Protein AF-A0A4R0R9X0-F1 (afdb_monomer)

Organism: NCBI:txid92696

Structure (mmCIF, N/CA/C/O backbone):
data_AF-A0A4R0R9X0-F1
#
_entry.id   AF-A0A4R0R9X0-F1
#
loop_
_atom_site.group_PDB
_atom_site.id
_atom_site.type_symbol
_atom_site.label_atom_id
_atom_site.label_alt_id
_atom_site.label_comp_id
_atom_site.label_asym_id
_atom_site.label_entity_id
_atom_site.label_seq_id
_atom_site.pdbx_PDB_ins_code
_atom_site.Cartn_x
_atom_site.Cartn_y
_atom_site.Cartn_z
_atom_site.occupancy
_atom_site.B_iso_or_equiv
_atom_site.auth_seq_id
_atom_site.auth_comp_id
_atom_site.auth_asym_id
_atom_site.auth_atom_id
_atom_site.pdbx_PDB_model_num
ATOM 1 N N . MET A 1 1 ? 34.603 -5.499 -5.876 1.00 49.78 1 MET A N 1
ATOM 2 C CA . MET A 1 1 ? 33.839 -4.371 -5.303 1.00 49.78 1 MET A CA 1
ATOM 3 C C . MET A 1 1 ? 33.057 -3.762 -6.458 1.00 49.78 1 MET A C 1
ATOM 5 O O . MET A 1 1 ? 33.685 -3.237 -7.365 1.00 49.78 1 MET A O 1
ATOM 9 N N . SER A 1 2 ? 31.743 -3.990 -6.540 1.00 61.38 2 SER A N 1
ATOM 10 C CA . SER A 1 2 ? 30.922 -3.523 -7.670 1.00 61.38 2 SER A CA 1
ATOM 11 C C . SER A 1 2 ? 30.799 -1.994 -7.622 1.00 61.38 2 SER A C 1
ATOM 13 O O . SER A 1 2 ? 30.434 -1.476 -6.562 1.00 61.38 2 SER A O 1
ATOM 15 N N . PRO A 1 3 ? 31.120 -1.266 -8.704 1.00 60.53 3 PRO A N 1
ATOM 16 C CA . PRO A 1 3 ? 31.073 0.188 -8.698 1.00 60.53 3 PRO A CA 1
ATOM 17 C C . PRO A 1 3 ? 29.613 0.645 -8.628 1.00 60.53 3 PRO A C 1
ATOM 19 O O . PRO A 1 3 ? 28.791 0.246 -9.449 1.00 60.53 3 PRO A O 1
ATOM 22 N N . VAL A 1 4 ? 29.288 1.455 -7.623 1.00 58.97 4 VAL A N 1
ATOM 23 C CA . VAL A 1 4 ? 28.023 2.199 -7.570 1.00 58.97 4 VAL A CA 1
ATOM 24 C C . VAL A 1 4 ? 28.145 3.348 -8.563 1.00 58.97 4 VAL A C 1
ATOM 26 O O . VAL A 1 4 ? 29.060 4.160 -8.442 1.00 58.97 4 VAL A O 1
ATOM 29 N N . LEU A 1 5 ? 27.295 3.368 -9.591 1.00 65.12 5 LEU A N 1
ATOM 30 C CA . LEU A 1 5 ? 27.468 4.278 -10.727 1.00 65.12 5 LEU A CA 1
ATOM 31 C C . LEU A 1 5 ? 27.081 5.722 -10.375 1.00 65.12 5 LEU A C 1
ATOM 33 O O . LEU A 1 5 ? 27.617 6.638 -10.992 1.00 65.12 5 LEU A O 1
ATOM 37 N N . LEU A 1 6 ? 26.237 5.944 -9.356 1.00 61.78 6 LEU A N 1
ATOM 38 C CA . LEU A 1 6 ? 25.917 7.294 -8.865 1.00 61.78 6 LEU A CA 1
ATOM 39 C C . LEU A 1 6 ? 25.752 7.388 -7.334 1.00 61.78 6 LEU A C 1
ATOM 41 O O . LEU A 1 6 ? 26.173 8.366 -6.722 1.00 61.78 6 LEU A O 1
ATOM 45 N N . SER A 1 7 ? 25.133 6.393 -6.690 1.00 63.56 7 SER A N 1
ATOM 46 C CA . SER A 1 7 ? 24.934 6.341 -5.233 1.00 63.56 7 SER A CA 1
ATOM 47 C C . SER A 1 7 ? 24.425 4.957 -4.819 1.00 63.56 7 SER A C 1
ATOM 49 O O . SER A 1 7 ? 23.589 4.363 -5.495 1.00 63.56 7 SER A O 1
ATOM 51 N N . ARG A 1 8 ? 24.867 4.458 -3.657 1.00 66.44 8 ARG A N 1
ATOM 52 C CA . ARG A 1 8 ? 24.476 3.139 -3.117 1.00 66.44 8 ARG A CA 1
ATOM 53 C C . ARG A 1 8 ? 22.972 3.017 -2.805 1.00 66.44 8 ARG A C 1
ATOM 55 O O . ARG A 1 8 ? 22.489 1.907 -2.609 1.00 66.44 8 ARG A O 1
ATOM 62 N N . THR A 1 9 ? 22.247 4.135 -2.747 1.00 70.88 9 THR A N 1
ATOM 63 C CA . THR A 1 9 ? 20.807 4.204 -2.439 1.00 70.88 9 THR A CA 1
ATOM 64 C C . THR A 1 9 ? 19.959 4.732 -3.595 1.00 70.88 9 THR A C 1
ATOM 66 O O . THR A 1 9 ? 18.771 4.423 -3.654 1.00 70.88 9 THR A O 1
ATOM 69 N N . LEU A 1 10 ? 20.547 5.489 -4.528 1.00 77.31 10 LEU A N 1
ATOM 70 C CA . LEU A 1 10 ? 19.821 6.058 -5.663 1.00 77.31 10 LEU A CA 1
ATOM 71 C C 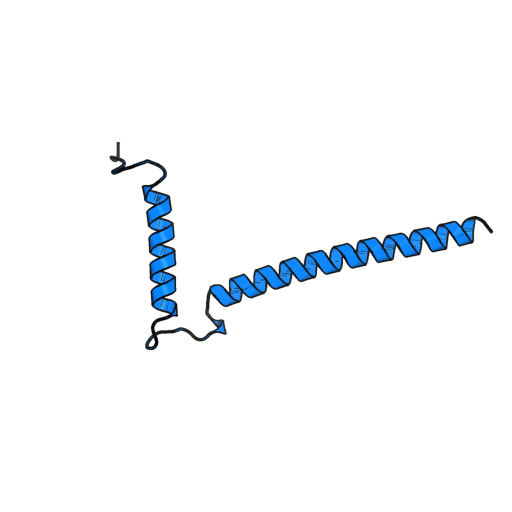. LEU A 1 10 ? 19.536 5.000 -6.735 1.00 77.31 10 LEU A C 1
ATOM 73 O O . LEU A 1 10 ? 18.426 4.956 -7.253 1.00 77.31 10 LEU A O 1
ATOM 77 N N . ASP A 1 11 ? 20.492 4.108 -7.008 1.00 74.19 11 ASP A N 1
ATOM 78 C CA . ASP A 1 11 ? 20.344 3.083 -8.050 1.00 74.19 11 ASP A CA 1
ATOM 79 C C . ASP A 1 11 ? 19.169 2.113 -7.760 1.00 74.19 11 ASP A C 1
ATOM 81 O O . ASP A 1 11 ? 18.356 1.877 -8.658 1.00 74.19 11 ASP A O 1
ATOM 85 N N . PRO A 1 12 ? 18.966 1.607 -6.520 1.00 83.88 12 PRO A N 1
ATOM 86 C CA . PRO A 1 12 ? 17.795 0.787 -6.192 1.00 83.88 12 PRO A CA 1
ATOM 87 C C . PRO A 1 12 ? 16.479 1.571 -6.201 1.00 83.88 12 PRO A C 1
ATOM 89 O O . PRO A 1 12 ? 15.458 1.044 -6.638 1.00 83.88 12 PRO A O 1
ATOM 92 N N . LEU A 1 13 ? 16.491 2.825 -5.733 1.00 87.69 13 LEU A N 1
ATOM 93 C CA . LEU A 1 13 ? 15.299 3.674 -5.723 1.00 87.69 13 LEU A CA 1
ATOM 94 C C . LEU A 1 13 ? 14.824 3.951 -7.153 1.00 87.69 13 LEU A C 1
ATOM 96 O O . LEU A 1 13 ? 13.641 3.800 -7.453 1.00 87.69 13 LEU A O 1
ATOM 100 N N . LEU A 1 14 ? 15.758 4.291 -8.043 1.00 86.19 14 LEU A N 1
ATOM 101 C CA . LEU A 1 14 ? 15.488 4.485 -9.461 1.00 86.19 14 LEU A CA 1
ATOM 102 C C . LEU A 1 14 ? 15.033 3.186 -10.126 1.00 86.19 14 LEU A C 1
ATOM 104 O O . LEU A 1 14 ? 14.105 3.228 -10.926 1.00 86.19 14 LEU A O 1
ATOM 108 N N . GLY A 1 15 ? 15.612 2.034 -9.775 1.00 84.38 15 GLY A N 1
ATOM 109 C CA . GLY A 1 15 ? 15.171 0.731 -10.280 1.00 84.38 15 GLY A CA 1
ATOM 110 C C . GLY A 1 15 ? 13.723 0.403 -9.903 1.00 84.38 15 GLY A C 1
ATOM 111 O O . GLY A 1 15 ? 12.924 0.051 -10.770 1.00 84.38 15 GLY A O 1
ATOM 112 N N . ILE A 1 16 ? 13.359 0.585 -8.630 1.00 89.12 16 ILE A N 1
ATOM 113 C CA . ILE A 1 16 ? 11.986 0.370 -8.144 1.00 89.12 16 ILE A CA 1
ATOM 114 C C . ILE A 1 16 ? 11.024 1.362 -8.802 1.00 89.12 16 ILE A C 1
ATOM 116 O O . ILE A 1 16 ? 9.970 0.960 -9.294 1.00 89.12 16 ILE A O 1
ATOM 120 N N . PHE A 1 17 ? 11.392 2.645 -8.854 1.00 90.12 17 PHE A N 1
ATOM 121 C CA . PHE A 1 17 ? 10.572 3.679 -9.479 1.00 90.12 17 PHE A CA 1
ATOM 122 C C . PHE A 1 17 ? 10.345 3.398 -10.966 1.00 90.12 17 PHE A C 1
ATOM 124 O O . PHE A 1 17 ? 9.214 3.443 -11.440 1.00 90.12 17 PHE A O 1
ATOM 131 N N . THR A 1 18 ? 11.404 3.040 -11.692 1.00 89.31 18 THR A N 1
ATOM 132 C CA . THR A 1 18 ? 11.333 2.729 -13.125 1.00 89.31 18 THR A CA 1
ATOM 133 C C . THR A 1 18 ? 10.492 1.479 -13.375 1.00 89.31 18 THR A C 1
ATOM 135 O O . THR A 1 18 ? 9.680 1.472 -14.296 1.00 89.31 18 THR A O 1
ATOM 138 N N . GLY A 1 19 ? 10.616 0.446 -12.535 1.00 87.06 19 GLY A N 1
ATOM 139 C CA . GLY A 1 19 ? 9.774 -0.750 -12.612 1.00 87.06 19 GLY A CA 1
ATOM 140 C C . GLY A 1 19 ? 8.293 -0.445 -12.368 1.00 87.06 19 GLY A C 1
ATOM 141 O O . GLY A 1 19 ? 7.440 -0.859 -13.152 1.00 87.06 19 GLY A O 1
ATOM 142 N N . ALA A 1 20 ? 7.983 0.337 -11.330 1.00 86.56 20 ALA A N 1
ATOM 143 C CA . ALA A 1 20 ? 6.616 0.767 -11.039 1.00 86.56 20 ALA A CA 1
ATOM 144 C C . ALA A 1 20 ? 6.035 1.644 -12.162 1.00 86.56 20 ALA A C 1
ATOM 146 O O . ALA A 1 20 ? 4.879 1.480 -12.548 1.00 86.56 20 ALA A O 1
ATOM 147 N N . PHE A 1 21 ? 6.841 2.543 -12.728 1.00 84.94 21 PHE A N 1
ATOM 148 C CA . PHE A 1 21 ? 6.436 3.403 -13.835 1.00 84.94 21 PHE A CA 1
ATOM 149 C C . PHE A 1 21 ? 6.183 2.616 -15.129 1.00 84.94 21 PHE A C 1
ATOM 151 O O . PHE A 1 21 ? 5.180 2.839 -15.805 1.00 84.94 21 PHE A O 1
ATOM 158 N N . ALA A 1 22 ? 7.043 1.648 -15.451 1.00 86.38 22 ALA A N 1
ATOM 159 C CA . ALA A 1 22 ? 6.835 0.750 -16.583 1.00 86.38 22 ALA A CA 1
ATOM 160 C C . ALA A 1 22 ? 5.544 -0.071 -16.422 1.00 86.38 22 ALA A C 1
ATOM 162 O O . ALA A 1 22 ? 4.776 -0.201 -17.375 1.00 86.38 22 ALA A O 1
ATOM 163 N N . TYR A 1 23 ? 5.267 -0.561 -15.209 1.00 82.19 23 TYR A N 1
ATOM 164 C CA . TYR A 1 23 ? 4.012 -1.247 -14.898 1.00 82.19 23 TYR A CA 1
ATOM 165 C C . TYR A 1 23 ? 2.793 -0.326 -15.070 1.00 82.19 23 TYR A C 1
ATOM 167 O O . TYR A 1 23 ? 1.799 -0.715 -15.677 1.00 82.19 23 TYR A O 1
ATOM 175 N N . TYR A 1 24 ? 2.882 0.926 -14.616 1.00 81.50 24 TYR A N 1
ATOM 176 C CA . TYR A 1 24 ? 1.823 1.917 -14.815 1.00 81.50 24 TYR A CA 1
ATOM 177 C C . TYR A 1 24 ? 1.542 2.189 -16.302 1.00 81.50 24 TYR A C 1
ATOM 179 O O . TYR A 1 24 ? 0.385 2.288 -16.711 1.00 81.50 24 TYR A O 1
ATOM 187 N N . LEU A 1 25 ? 2.581 2.285 -17.136 1.00 80.62 25 LEU A N 1
ATOM 188 C CA . LEU A 1 25 ? 2.414 2.442 -18.584 1.00 80.62 25 LEU A CA 1
ATOM 189 C C . LEU A 1 25 ? 1.790 1.202 -19.236 1.00 80.62 25 LEU A C 1
ATOM 191 O O . LEU A 1 25 ? 0.941 1.349 -20.114 1.00 80.62 25 LEU A O 1
ATOM 195 N N . TYR A 1 26 ? 2.174 -0.000 -18.798 1.00 78.50 26 TYR A N 1
ATOM 196 C CA . TYR A 1 26 ? 1.566 -1.252 -19.255 1.00 78.50 26 TYR A CA 1
ATOM 197 C C . TYR A 1 26 ? 0.060 -1.285 -18.968 1.00 78.50 26 TYR A C 1
ATOM 199 O O . TYR A 1 26 ? -0.734 -1.630 -19.842 1.00 78.50 26 TYR A O 1
ATOM 207 N N . GLU A 1 27 ? -0.336 -0.856 -17.770 1.00 73.44 27 GLU A N 1
ATOM 208 C CA . GLU A 1 27 ? -1.725 -0.893 -17.315 1.00 73.44 27 GLU A CA 1
ATOM 209 C C . GLU A 1 27 ? -2.626 0.153 -18.005 1.00 73.44 27 GLU A C 1
ATOM 211 O O . GLU A 1 27 ? -3.825 -0.070 -18.153 1.00 73.44 27 GLU A O 1
ATOM 216 N N . ASN A 1 28 ? -2.068 1.280 -18.468 1.00 71.50 28 ASN A N 1
ATOM 217 C CA . ASN A 1 28 ? -2.810 2.330 -19.188 1.00 71.50 28 ASN A CA 1
ATOM 218 C C . ASN A 1 28 ? -2.758 2.194 -20.715 1.00 71.50 28 ASN A C 1
ATOM 220 O O . ASN A 1 28 ? -3.288 3.046 -21.433 1.00 71.50 28 ASN A O 1
ATOM 224 N N . ASN A 1 29 ? -2.110 1.153 -21.235 1.00 73.56 29 ASN A N 1
ATOM 225 C CA . ASN A 1 29 ? -2.037 0.934 -22.669 1.00 73.56 29 ASN A CA 1
ATOM 226 C C . ASN A 1 29 ? -3.394 0.409 -23.187 1.00 73.56 29 ASN A C 1
ATOM 228 O O . ASN A 1 29 ? -3.800 -0.692 -22.812 1.00 73.56 29 ASN A O 1
ATOM 232 N N . PRO A 1 30 ? -4.090 1.126 -24.090 1.00 66.56 30 PRO A N 1
ATOM 233 C CA . PRO A 1 30 ? -5.450 0.785 -24.526 1.00 66.56 30 PRO A CA 1
ATOM 234 C C . PRO A 1 30 ? -5.578 -0.568 -25.245 1.00 66.56 30 PRO A C 1
ATOM 236 O O . PRO A 1 30 ? -6.689 -1.029 -25.480 1.00 66.56 30 PRO A O 1
ATOM 239 N N . ARG A 1 31 ? -4.460 -1.205 -25.619 1.00 69.00 31 ARG A N 1
ATOM 240 C CA . ARG A 1 31 ? -4.438 -2.512 -26.298 1.00 69.00 31 ARG A CA 1
ATOM 241 C C . ARG A 1 31 ? -4.151 -3.699 -25.380 1.00 69.00 31 ARG A C 1
ATOM 243 O O . ARG A 1 31 ? -4.413 -4.826 -25.781 1.00 69.00 31 ARG A O 1
ATOM 250 N N . THR A 1 32 ? -3.589 -3.461 -24.198 1.00 65.31 32 THR A N 1
ATOM 251 C CA . THR A 1 32 ? -3.139 -4.515 -23.268 1.00 65.31 32 THR A CA 1
ATOM 252 C C . THR A 1 32 ? -3.597 -4.267 -21.838 1.00 65.31 32 THR A C 1
ATOM 254 O O . THR A 1 32 ? -3.128 -4.954 -20.936 1.00 65.31 32 THR A O 1
ATOM 25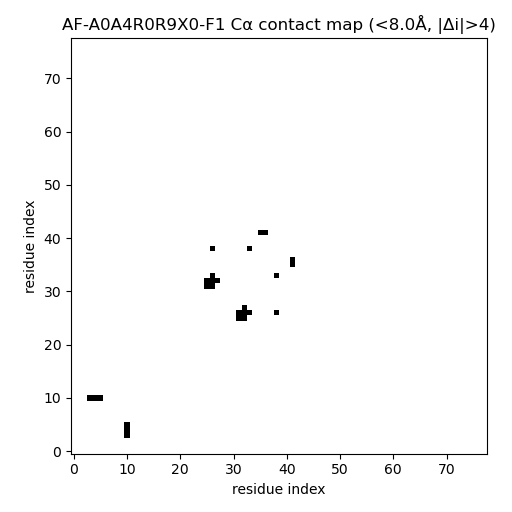7 N N . ALA A 1 33 ? -4.47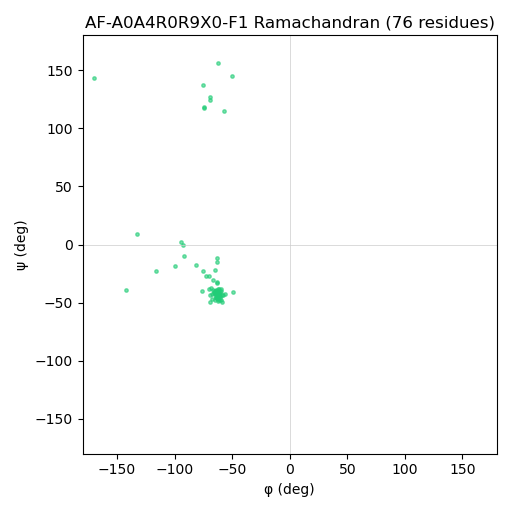4 -3.281 -21.623 1.00 65.69 33 ALA A N 1
ATOM 258 C CA . ALA A 1 33 ? -5.004 -2.967 -20.309 1.00 65.69 33 ALA A CA 1
ATOM 259 C C . ALA A 1 33 ? -5.679 -4.222 -19.730 1.00 65.69 33 ALA A C 1
ATOM 261 O O . ALA A 1 33 ? -6.658 -4.702 -20.315 1.00 65.69 33 ALA A O 1
ATOM 262 N N . PRO A 1 34 ? -5.151 -4.782 -18.628 1.00 69.00 34 PRO A N 1
ATOM 263 C CA . PR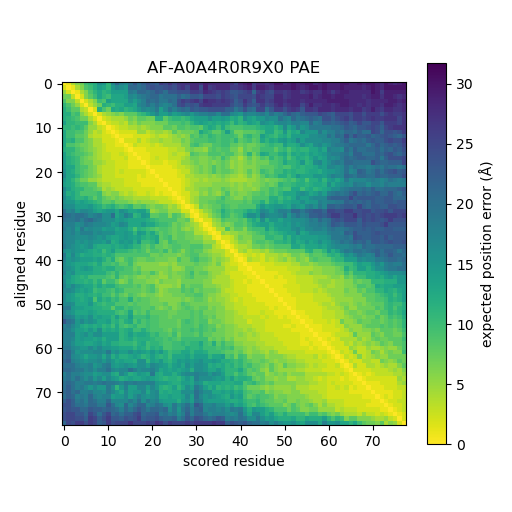O A 1 34 ? -5.810 -5.883 -17.953 1.00 69.00 34 PRO A CA 1
ATOM 264 C C . PRO A 1 34 ? -7.180 -5.420 -17.435 1.00 69.00 34 PRO A C 1
ATOM 266 O O . PRO A 1 34 ? -7.391 -4.213 -17.235 1.00 69.00 34 PRO A O 1
ATOM 269 N N . PRO A 1 35 ? -8.125 -6.351 -17.223 1.00 70.38 35 PRO A N 1
ATOM 270 C CA . PRO A 1 35 ? -9.412 -6.032 -16.628 1.00 70.38 35 PRO A CA 1
ATOM 271 C C . PRO A 1 35 ? -9.233 -5.227 -15.332 1.00 70.38 35 PRO A C 1
ATOM 273 O O . PRO A 1 35 ? -8.278 -5.479 -14.596 1.00 70.38 35 PRO A O 1
ATOM 276 N N . PRO A 1 36 ? -10.132 -4.272 -15.030 1.00 66.88 36 PRO A N 1
ATOM 277 C CA . PRO A 1 36 ? -10.038 -3.425 -13.841 1.00 66.88 36 PRO A CA 1
ATOM 278 C C . PRO A 1 36 ? -9.787 -4.223 -12.553 1.00 66.88 36 PRO A C 1
ATOM 280 O O . PRO A 1 36 ? -8.896 -3.864 -11.789 1.00 66.88 36 PRO A O 1
ATOM 283 N N . GLU A 1 37 ? -10.447 -5.373 -12.401 1.00 67.06 37 GLU A N 1
ATOM 284 C 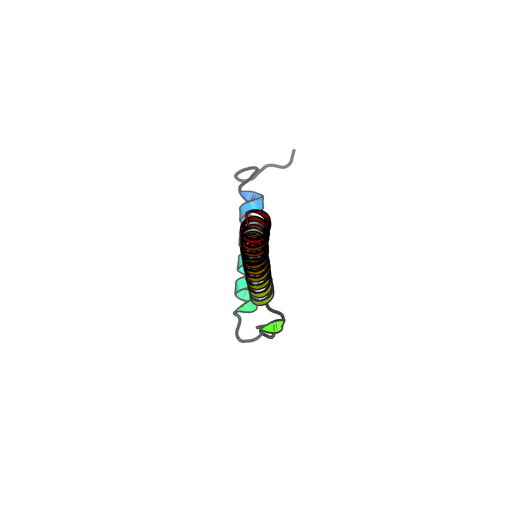CA . GLU A 1 37 ? -10.335 -6.253 -11.227 1.00 67.06 37 GLU A CA 1
ATOM 285 C C . GLU A 1 37 ? -8.943 -6.881 -11.031 1.00 67.06 37 GLU A C 1
ATOM 287 O O . GLU A 1 37 ? -8.578 -7.268 -9.922 1.00 67.06 37 GLU A O 1
ATOM 292 N N . GLU A 1 38 ? -8.138 -6.962 -12.092 1.00 70.06 38 GLU A N 1
ATOM 293 C CA . GLU A 1 38 ? -6.766 -7.482 -12.053 1.00 70.06 38 GLU A CA 1
ATOM 294 C C . GLU A 1 38 ? -5.727 -6.372 -11.828 1.00 70.06 38 GLU A C 1
ATOM 296 O O . GLU A 1 38 ? -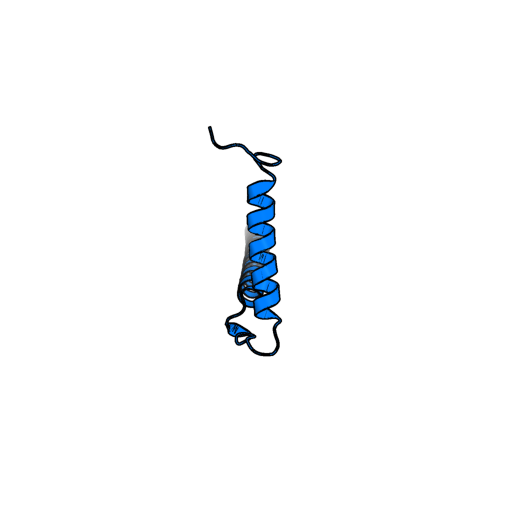4.524 -6.638 -11.745 1.00 70.06 38 GLU A O 1
ATOM 301 N N . ARG A 1 39 ? -6.169 -5.113 -11.710 1.00 77.62 39 ARG A N 1
ATOM 302 C CA . ARG A 1 39 ? -5.273 -3.973 -11.530 1.00 77.62 39 ARG A CA 1
ATOM 303 C C . ARG A 1 39 ? -4.728 -3.916 -10.115 1.00 77.62 39 ARG A C 1
ATOM 305 O O . ARG A 1 39 ? -5.443 -3.992 -9.114 1.00 77.62 39 ARG A O 1
ATOM 312 N N . LEU A 1 40 ? -3.437 -3.624 -10.028 1.00 76.25 40 LEU A N 1
ATOM 313 C CA . LEU A 1 40 ? -2.737 -3.451 -8.754 1.00 76.25 40 LEU A CA 1
ATOM 314 C C . LEU A 1 40 ? -3.302 -2.251 -7.978 1.00 76.25 40 LEU A C 1
ATOM 316 O O . LEU A 1 40 ? -3.385 -2.278 -6.750 1.00 76.25 40 LEU A O 1
ATOM 320 N N . GLY A 1 41 ? -3.758 -1.224 -8.703 1.00 78.94 41 GLY A N 1
ATOM 321 C CA . GLY A 1 41 ? -4.445 -0.069 -8.128 1.00 78.94 41 GLY A CA 1
ATOM 322 C C . GLY A 1 41 ? -5.749 -0.431 -7.411 1.00 78.94 41 GLY A C 1
ATOM 323 O O . GLY A 1 41 ? -6.022 0.116 -6.342 1.00 78.94 41 GLY A O 1
ATOM 324 N N . GLU A 1 42 ? -6.529 -1.380 -7.936 1.00 79.81 42 GLU A N 1
ATOM 325 C CA . GLU A 1 42 ? -7.770 -1.814 -7.285 1.00 79.81 42 GLU A CA 1
ATOM 326 C C . GLU A 1 42 ? -7.497 -2.602 -6.008 1.00 79.81 42 GLU A C 1
ATOM 328 O O . GLU A 1 42 ? -8.153 -2.368 -4.991 1.00 79.81 42 GLU A O 1
ATOM 333 N N . LEU A 1 43 ? -6.462 -3.445 -6.008 1.00 81.75 43 LEU A N 1
ATOM 334 C CA . LEU A 1 43 ? -6.024 -4.150 -4.806 1.00 81.75 43 LEU A CA 1
ATOM 335 C C . LEU A 1 43 ? -5.543 -3.181 -3.713 1.00 81.75 43 LEU A C 1
ATOM 337 O O . LEU A 1 43 ? -5.847 -3.367 -2.530 1.00 81.75 43 LEU A O 1
ATOM 341 N N . ILE A 1 44 ? -4.809 -2.131 -4.094 1.00 85.56 44 ILE A N 1
ATOM 342 C CA . ILE A 1 44 ? -4.376 -1.079 -3.164 1.00 85.56 44 ILE A CA 1
ATOM 343 C C . ILE A 1 44 ? -5.591 -0.340 -2.600 1.00 85.56 44 ILE A C 1
ATOM 345 O O . ILE A 1 44 ? -5.670 -0.162 -1.382 1.00 85.56 44 ILE A O 1
ATOM 349 N N . ARG A 1 45 ? -6.557 0.031 -3.452 1.00 86.81 45 ARG A N 1
ATOM 350 C CA . ARG A 1 45 ? -7.802 0.680 -3.020 1.00 86.81 45 ARG A CA 1
ATOM 351 C C . ARG A 1 45 ? -8.569 -0.196 -2.032 1.00 86.81 45 ARG A C 1
ATOM 353 O O . ARG A 1 45 ? -8.875 0.262 -0.937 1.00 86.81 45 ARG A O 1
ATOM 360 N N . TRP A 1 46 ? -8.769 -1.475 -2.352 1.00 86.69 46 TRP A N 1
ATOM 361 C CA . TRP A 1 46 ? -9.405 -2.436 -1.448 1.00 86.69 46 TRP A CA 1
ATOM 362 C C . TRP A 1 46 ? -8.685 -2.531 -0.100 1.00 86.69 46 TRP A C 1
ATOM 364 O O . TRP A 1 46 ? -9.322 -2.551 0.954 1.00 86.69 46 TRP A O 1
ATOM 374 N N . LYS A 1 47 ? -7.348 -2.564 -0.107 1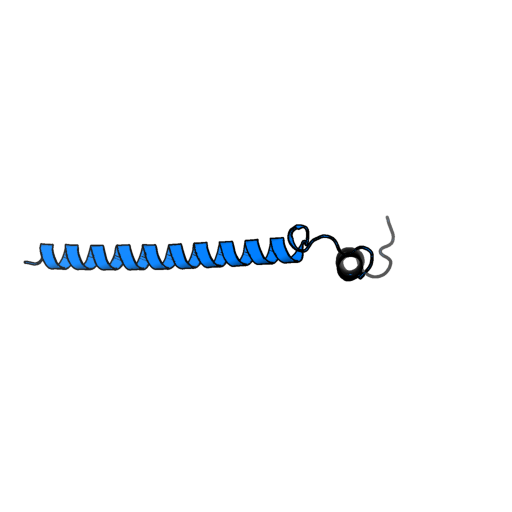.00 91.12 47 LYS A N 1
ATOM 375 C CA . LYS A 1 47 ? -6.560 -2.634 1.126 1.00 91.12 47 LYS A CA 1
ATOM 376 C C . LYS A 1 47 ? -6.724 -1.374 1.978 1.00 91.12 47 LYS A C 1
ATOM 378 O O . LYS A 1 47 ? -6.797 -1.489 3.201 1.00 91.12 47 LYS A O 1
ATOM 383 N N . MET A 1 48 ? -6.775 -0.195 1.359 1.00 90.81 48 MET A N 1
ATOM 384 C CA . MET A 1 48 ? -7.040 1.066 2.059 1.00 90.81 48 MET A CA 1
ATOM 385 C C . MET A 1 48 ? -8.452 1.084 2.649 1.00 90.81 48 MET A C 1
ATOM 387 O O . MET A 1 48 ? -8.600 1.333 3.843 1.00 90.81 48 MET A O 1
ATOM 391 N N . ASP A 1 49 ? -9.461 0.711 1.862 1.00 92.12 49 ASP A N 1
ATOM 392 C CA . ASP A 1 49 ? -10.854 0.638 2.314 1.00 92.12 49 ASP A CA 1
ATOM 393 C C . ASP A 1 49 ? -11.020 -0.344 3.478 1.00 92.12 49 ASP A C 1
ATOM 395 O O . ASP A 1 49 ? -11.735 -0.071 4.442 1.00 92.12 49 ASP A O 1
ATOM 399 N N . LYS A 1 50 ? -10.325 -1.485 3.425 1.00 92.38 50 LYS A N 1
ATOM 400 C CA . LYS A 1 50 ? -10.324 -2.467 4.510 1.00 92.38 50 LYS A CA 1
ATOM 401 C C . LYS A 1 50 ? -9.734 -1.888 5.797 1.00 92.38 50 LYS A C 1
ATOM 403 O O . LYS A 1 50 ? -10.342 -2.050 6.850 1.00 92.38 50 LYS A O 1
ATOM 408 N N . ARG A 1 51 ? -8.593 -1.191 5.721 1.00 91.12 51 ARG A N 1
ATOM 409 C CA . ARG A 1 51 ? -7.980 -0.556 6.902 1.00 91.12 51 ARG A CA 1
ATOM 410 C C . ARG A 1 51 ? -8.873 0.528 7.499 1.00 91.12 51 ARG A C 1
ATOM 412 O O . ARG A 1 51 ? -8.978 0.600 8.716 1.00 91.12 51 ARG A O 1
ATOM 419 N N . ASN A 1 52 ? -9.536 1.326 6.664 1.00 91.19 52 ASN A N 1
ATOM 420 C CA . ASN A 1 52 ? -10.467 2.350 7.140 1.00 91.19 52 ASN A CA 1
ATOM 421 C C . ASN A 1 52 ? -11.656 1.719 7.877 1.00 91.19 52 ASN A C 1
ATOM 423 O O . ASN A 1 52 ? -11.976 2.133 8.985 1.00 91.19 52 ASN A O 1
ATOM 427 N N . LYS A 1 53 ? -12.241 0.647 7.328 1.00 91.38 53 LYS A N 1
ATOM 428 C CA . LYS A 1 53 ? -13.325 -0.101 7.989 1.00 91.38 53 LYS A CA 1
ATOM 429 C C . LYS A 1 53 ? -12.894 -0.738 9.309 1.00 91.38 53 LYS A C 1
ATOM 431 O O . LYS A 1 53 ? -13.681 -0.797 10.248 1.00 91.38 53 LYS A O 1
ATOM 436 N N . GLU A 1 54 ? -11.666 -1.249 9.384 1.00 91.06 54 GLU A N 1
ATOM 437 C CA . GLU A 1 54 ? -11.110 -1.798 10.626 1.00 91.06 54 GLU A CA 1
ATOM 438 C C . GLU A 1 54 ? -10.959 -0.715 11.702 1.00 91.06 54 GLU A C 1
ATOM 440 O O . GLU A 1 54 ? -11.279 -0.964 12.865 1.00 91.06 54 GLU A O 1
ATOM 445 N N . GLU A 1 55 ? -10.533 0.486 11.310 1.00 90.19 55 GLU A N 1
ATOM 446 C CA . GLU A 1 55 ? -10.411 1.630 12.212 1.00 90.19 55 GLU A CA 1
ATOM 447 C C . GLU A 1 55 ? -11.779 2.123 12.700 1.00 90.19 55 GLU A C 1
ATOM 449 O O . GLU A 1 55 ? -11.991 2.260 13.904 1.00 90.19 55 GLU A O 1
ATOM 454 N N . GLU A 1 56 ? -12.744 2.289 11.795 1.00 91.44 56 GLU A N 1
ATOM 455 C CA . GLU A 1 56 ? -14.128 2.644 12.138 1.00 91.44 56 GLU A CA 1
ATOM 456 C C . GLU A 1 56 ? -14.756 1.616 13.090 1.00 91.44 56 GLU A C 1
ATOM 458 O O . GLU A 1 56 ? -15.385 1.974 14.086 1.00 91.44 56 GLU A O 1
ATOM 463 N N . ALA A 1 57 ? -14.540 0.321 12.835 1.00 89.88 57 ALA A N 1
ATOM 464 C CA . ALA A 1 57 ? -15.027 -0.747 13.701 1.00 89.88 57 ALA A CA 1
ATOM 465 C C . ALA A 1 57 ? -14.350 -0.749 15.080 1.00 89.88 57 ALA A C 1
ATOM 467 O O . ALA A 1 57 ? -14.971 -1.167 16.061 1.00 89.88 57 ALA A O 1
ATOM 468 N N . ARG A 1 58 ? -13.087 -0.317 15.175 1.00 89.69 58 ARG A N 1
ATOM 469 C CA . ARG A 1 58 ? -12.382 -0.167 16.452 1.00 89.69 58 ARG A CA 1
ATOM 470 C C . ARG A 1 58 ? -12.972 0.984 17.261 1.00 89.69 58 ARG A C 1
ATOM 472 O O . ARG A 1 58 ? -13.339 0.761 18.411 1.00 89.69 58 ARG A O 1
ATOM 479 N N . ILE A 1 59 ? -13.142 2.147 16.636 1.00 91.00 59 ILE A N 1
ATOM 480 C CA . ILE A 1 59 ? -13.722 3.341 17.265 1.00 91.00 59 ILE A CA 1
ATOM 481 C C . ILE A 1 59 ? -15.149 3.049 17.752 1.00 91.00 59 ILE A C 1
ATOM 483 O O . ILE A 1 59 ? -15.465 3.282 18.915 1.00 91.00 59 ILE A O 1
ATOM 487 N N . ALA A 1 60 ? -15.989 2.432 16.914 1.00 88.62 60 ALA A N 1
ATOM 488 C CA . ALA A 1 60 ? -17.363 2.086 17.285 1.00 88.62 60 ALA A CA 1
ATOM 489 C C . ALA A 1 60 ? -17.444 1.071 18.444 1.00 88.62 60 ALA A C 1
ATOM 491 O O . ALA A 1 60 ? -18.380 1.101 19.246 1.00 88.62 60 ALA A O 1
ATOM 492 N N . LYS A 1 61 ? -16.478 0.147 18.548 1.00 87.50 61 LYS A N 1
ATOM 493 C CA . LYS A 1 61 ? -16.389 -0.781 19.687 1.00 87.50 61 LYS A CA 1
ATOM 494 C C . LYS A 1 61 ? -15.994 -0.059 20.968 1.00 87.50 61 LYS A C 1
ATOM 496 O O . LYS A 1 61 ? -16.582 -0.346 22.005 1.00 87.50 61 LYS A O 1
ATOM 501 N N . GLU A 1 62 ? -15.018 0.836 20.892 1.00 86.06 62 GLU A N 1
ATOM 502 C CA . GLU A 1 62 ? -14.545 1.618 22.034 1.00 86.06 62 GLU A CA 1
ATOM 503 C C . GLU A 1 62 ? -15.662 2.513 22.587 1.00 86.06 62 GLU A C 1
ATOM 505 O O . GLU A 1 62 ? -15.968 2.438 23.775 1.00 86.06 62 GLU A O 1
ATOM 510 N N . GLU A 1 63 ? -16.378 3.225 21.713 1.00 85.31 63 GLU A N 1
ATOM 511 C CA . GLU A 1 63 ? -17.532 4.049 22.091 1.00 85.31 63 GLU A CA 1
ATOM 512 C C . GLU A 1 63 ? -18.657 3.212 22.727 1.00 85.31 63 GLU A C 1
ATOM 514 O O . GLU A 1 63 ? -19.206 3.565 23.771 1.00 85.31 63 GLU A O 1
ATOM 519 N N . ARG A 1 64 ? -18.988 2.048 22.149 1.00 86.50 64 ARG A N 1
ATOM 520 C CA . ARG A 1 64 ? -20.018 1.156 22.706 1.00 86.50 64 ARG A CA 1
ATOM 521 C C . ARG A 1 64 ? -19.658 0.642 24.102 1.00 86.50 64 ARG A C 1
ATOM 523 O O . ARG A 1 64 ? -20.550 0.500 24.940 1.00 86.50 64 ARG A O 1
ATOM 530 N N . VAL A 1 65 ? -18.389 0.308 24.332 1.00 83.06 65 VAL A N 1
ATOM 531 C CA . VAL A 1 65 ? -17.902 -0.155 25.639 1.00 83.06 65 VAL A CA 1
ATOM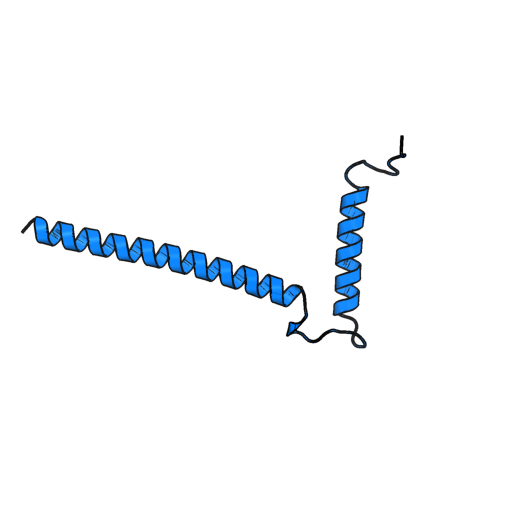 532 C C . VAL A 1 65 ? -18.003 0.970 26.669 1.00 83.06 65 VAL A C 1
ATOM 534 O O . VAL A 1 65 ? -18.457 0.719 27.785 1.00 83.06 65 VAL A O 1
ATOM 537 N N . ASP A 1 66 ? -17.672 2.204 26.289 1.00 88.12 66 ASP A N 1
ATOM 538 C CA . ASP A 1 66 ? -17.764 3.371 27.171 1.00 88.12 66 ASP A CA 1
ATOM 539 C C . ASP A 1 66 ? -19.208 3.643 27.631 1.00 88.12 66 ASP A C 1
ATOM 541 O O . ASP A 1 66 ? -19.493 3.688 28.830 1.00 88.12 66 ASP A O 1
ATOM 545 N N . TRP A 1 67 ? -20.170 3.664 26.701 1.00 84.12 67 TRP A N 1
ATOM 546 C CA . TRP A 1 67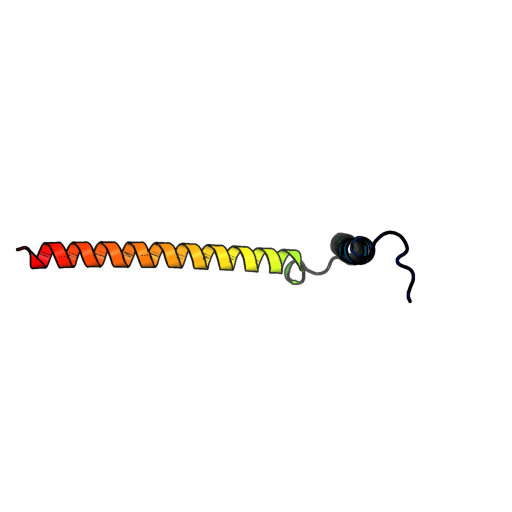 ? -21.591 3.828 27.039 1.00 84.12 67 TRP A CA 1
ATOM 547 C C . TRP A 1 67 ? -22.128 2.726 27.962 1.00 84.12 67 TRP A C 1
ATOM 549 O O . TRP A 1 67 ? -22.927 3.001 28.859 1.00 84.12 67 TRP A O 1
ATOM 559 N N . GLN A 1 68 ? -21.698 1.473 27.774 1.00 88.62 68 GLN A N 1
ATOM 560 C CA . GLN A 1 68 ? -22.084 0.377 28.668 1.00 88.62 68 GLN A CA 1
ATOM 561 C C . GLN A 1 68 ? -21.533 0.577 30.080 1.00 88.62 68 GLN A C 1
ATOM 563 O O . GLN A 1 68 ? -22.263 0.366 31.049 1.00 88.62 68 GLN A O 1
ATOM 568 N N . ASN A 1 69 ? -20.279 1.010 30.201 1.00 89.69 69 ASN A N 1
ATOM 569 C CA . ASN A 1 69 ? -19.655 1.266 31.494 1.00 89.69 69 ASN A CA 1
ATOM 570 C C . ASN A 1 69 ? -20.366 2.399 32.247 1.00 89.69 69 ASN A C 1
ATOM 572 O O . ASN A 1 69 ? -20.673 2.237 33.427 1.00 89.69 69 ASN A O 1
ATOM 576 N N . LEU A 1 70 ? -20.718 3.491 31.559 1.00 88.38 70 LEU A N 1
ATOM 577 C CA . LEU A 1 70 ? -21.454 4.615 32.150 1.00 88.38 70 LEU A CA 1
ATOM 578 C C . LEU A 1 70 ? -22.838 4.203 32.673 1.00 88.38 70 LEU A C 1
ATOM 580 O O . LEU A 1 70 ? -23.227 4.581 33.779 1.00 88.38 70 LEU A O 1
ATOM 584 N N . VAL A 1 71 ? -23.576 3.387 31.914 1.00 90.62 71 VAL A N 1
ATOM 585 C CA . VAL A 1 71 ? -24.894 2.879 32.335 1.00 90.62 71 VAL A CA 1
ATOM 586 C C . VAL A 1 71 ? -24.774 1.959 33.552 1.00 90.62 71 VAL A C 1
ATOM 588 O O . VAL A 1 71 ? -25.581 2.053 34.479 1.00 90.62 71 VAL A O 1
ATOM 591 N N . GLN A 1 72 ? -23.762 1.086 33.581 1.00 90.00 72 GLN A N 1
ATOM 592 C CA . GLN A 1 72 ? -23.501 0.215 34.731 1.00 90.00 72 GLN A CA 1
ATOM 593 C C . GLN A 1 72 ? -23.121 1.025 35.976 1.00 90.00 72 GLN A C 1
ATOM 595 O O . GLN A 1 72 ? -23.599 0.723 37.070 1.00 90.00 72 GLN A O 1
ATOM 600 N N . GLU A 1 73 ? -22.306 2.071 35.825 1.00 87.88 73 GLU A N 1
ATOM 601 C CA . GLU A 1 73 ? -21.936 2.953 36.933 1.00 87.88 73 GLU A CA 1
ATOM 602 C C . GLU A 1 73 ? -23.149 3.713 37.491 1.00 87.88 73 GLU A C 1
ATOM 604 O O . GLU A 1 73 ? -23.317 3.780 38.710 1.00 87.88 73 GLU A O 1
ATOM 609 N N . ALA A 1 74 ? -24.022 4.233 36.624 1.00 87.31 74 ALA A N 1
ATOM 610 C CA . ALA A 1 74 ? -25.239 4.930 37.037 1.00 87.31 74 ALA A CA 1
ATOM 611 C C . ALA A 1 74 ? -26.206 4.011 37.803 1.00 87.31 74 ALA A C 1
ATOM 613 O O . ALA A 1 74 ? -26.731 4.404 38.842 1.00 87.31 74 ALA A O 1
ATOM 614 N N . ASN A 1 75 ? -26.384 2.771 37.338 1.00 86.00 75 ASN A N 1
ATOM 615 C CA . ASN A 1 75 ? -27.257 1.790 37.985 1.00 86.00 75 ASN A CA 1
ATOM 616 C C . ASN A 1 75 ? -26.697 1.283 39.326 1.00 86.00 75 ASN A C 1
ATOM 618 O O . ASN A 1 75 ? -27.448 0.876 40.201 1.00 86.00 75 ASN A O 1
ATOM 622 N N . LYS A 1 76 ? -25.370 1.301 39.501 1.00 83.75 76 LYS A N 1
ATOM 623 C CA . LYS A 1 76 ? -24.705 0.880 40.745 1.00 83.75 76 LYS A CA 1
ATOM 624 C C . LYS A 1 76 ? -24.697 1.968 41.828 1.00 83.75 76 LYS A C 1
ATOM 626 O O . LYS A 1 76 ? -24.413 1.662 42.983 1.00 83.75 76 LYS A O 1
ATOM 631 N N . LYS A 1 77 ? -24.931 3.232 41.454 1.00 71.75 77 LYS A N 1
ATOM 632 C CA . LYS A 1 77 ? -24.999 4.382 42.375 1.00 71.75 77 LYS A CA 1
ATOM 633 C C . LYS A 1 77 ? -26.417 4.683 42.888 1.00 71.75 77 LYS A C 1
ATOM 635 O O . LYS A 1 77 ? -26.532 5.518 43.784 1.00 71.75 77 LYS A O 1
ATOM 640 N N . GLN A 1 78 ? -27.453 4.053 42.329 1.00 58.72 78 GLN A N 1
ATOM 641 C CA . GLN A 1 78 ? -28.817 4.040 42.881 1.00 58.72 78 GLN A CA 1
ATOM 642 C C . GLN A 1 78 ? -28.989 2.899 43.883 1.00 58.72 78 GLN A C 1
ATOM 644 O O . GLN A 1 78 ? -29.782 3.099 44.829 1.00 58.72 78 GLN A O 1
#

pLDDT: mean 80.33, std 10.44, range [49.78, 92.38]

Solvent-accessible surface area (backbone atoms only — not comparable to full-atom values): 4637 Å² total; per-residue (Å²): 134,85,82,65,90,86,40,94,63,53,57,60,51,50,50,53,50,50,52,53,50,52,51,52,51,48,55,68,32,94,89,65,43,66,58,68,91,73,35,68,67,50,55,52,50,52,53,52,54,50,52,51,51,53,50,53,54,49,53,55,49,53,53,53,52,50,57,51,52,53,52,52,52,56,65,71,74,109

Secondary structure (DSSP, 8-state):
-PPPSS-TTHHHHHHHHHHHHHHHHHHT-TTT---GGG-HHHHHHHHHHHHHHHHHHHHHHHHHHHHHHHHHHHHH--

InterPro domains:
  IPR024242 Non-classical export protein 1 [PF11654] (5-49)
  IPR024242 Non-classical export protein 1 [PTHR28011] (3-63)

Radius of gyration: 24.99 Å; Cα contacts (8 Å, |Δi|>4): 13; chains: 1; bounding box: 63×15×69 Å

Mean predicted aligned error: 11.56 Å

Foldseek 3Di:
DDDDPPDPPVVVVCVVVVVVVVVVCQCPDPVRNDPPVPDPVVVVVVVVVVVVVVVVVVVVVVVVVVVVVVVVVVVVVD

Sequence (78 aa):
MSPVLLSRTLDPLLGIFTGAFAYYLYENNPRTAPPPEERLGELIRWKMDKRNKEEEARIAKEERVDWQNLVQEANKKQ